Protein AF-A0A7Y4XA81-F1 (afdb_monomer_lite)

Secondary structure (DSSP, 8-state):
-HHHHHHHHHHHHHT---------HHHHHHHHHHHHHHHHHHHTSTTTSPPHHHHHH-SEEEEEEEEEEEESSSEEEEEEEEEEE-----

pLDDT: mean 78.22, std 15.51, range [45.22, 94.06]

Sequence (90 aa):
MKVRSLLLSAAFIFGLAPLALAQDKKDEIEQSQKAATVFTEIMNTPDKSVPKNLLDRAECVAVFPNVIKAGFIVGGRGGRGVASCRVGNS

Foldseek 3Di:
DVVVVVVVVVVVVVPPDPPPPDDDVVVVVVQQVLQVVVLVVQCVDPVRHDPPVCVVPDQKDKGFNDWDWDDDPDIDIDGDTDMDGDPPPD

Radius of gyration: 22.87 Å; chains: 1; bounding box: 47×46×66 Å

Structure (mmCIF, N/CA/C/O backbone):
data_AF-A0A7Y4XA81-F1
#
_entry.id   AF-A0A7Y4XA81-F1
#
loop_
_atom_site.group_PDB
_atom_site.id
_atom_site.type_symbol
_atom_site.label_atom_id
_atom_site.label_alt_id
_atom_site.label_comp_id
_atom_site.label_asym_id
_atom_site.label_entity_id
_atom_site.label_seq_id
_atom_site.pdbx_PDB_ins_code
_atom_site.Cartn_x
_atom_site.Cartn_y
_atom_site.Cartn_z
_atom_site.occupancy
_atom_site.B_iso_or_equiv
_atom_site.auth_seq_id
_atom_site.auth_comp_id
_atom_site.auth_asym_id
_atom_site.auth_atom_id
_atom_site.pdbx_PDB_model_num
ATOM 1 N N . MET A 1 1 ? 28.124 3.910 -54.216 1.00 47.44 1 MET A N 1
ATOM 2 C CA . MET A 1 1 ? 27.923 4.724 -52.988 1.00 47.44 1 MET A CA 1
ATOM 3 C C . MET A 1 1 ? 26.574 4.513 -52.283 1.00 47.44 1 MET A C 1
ATOM 5 O O . MET A 1 1 ? 26.560 4.570 -51.065 1.00 47.44 1 MET A O 1
ATOM 9 N N . LYS A 1 2 ? 25.469 4.197 -52.980 1.00 45.22 2 LYS A N 1
ATOM 10 C CA . LYS A 1 2 ? 24.125 4.012 -52.376 1.00 45.22 2 LYS A CA 1
ATOM 11 C C . LYS A 1 2 ? 23.987 2.801 -51.427 1.00 45.22 2 LYS A C 1
ATOM 13 O O . LYS A 1 2 ? 23.309 2.896 -50.415 1.00 45.22 2 LYS A O 1
ATOM 18 N N . VAL A 1 3 ? 24.700 1.701 -51.692 1.00 53.53 3 VAL A N 1
ATOM 19 C CA . VAL A 1 3 ? 24.623 0.455 -50.894 1.00 53.53 3 VAL A CA 1
ATOM 20 C C . VAL A 1 3 ? 25.298 0.583 -49.520 1.00 53.53 3 VAL A C 1
ATOM 22 O O . VAL A 1 3 ? 24.801 0.052 -48.536 1.00 53.53 3 VAL A O 1
ATOM 25 N N . ARG A 1 4 ? 26.387 1.360 -49.414 1.00 48.97 4 ARG A N 1
ATOM 26 C CA . ARG A 1 4 ? 27.052 1.642 -48.126 1.00 48.97 4 ARG A CA 1
ATOM 27 C C . ARG A 1 4 ? 26.180 2.504 -47.208 1.00 48.97 4 ARG A C 1
ATOM 29 O O . ARG A 1 4 ? 26.155 2.271 -46.008 1.00 48.97 4 ARG A O 1
ATOM 36 N N . SER A 1 5 ? 25.429 3.446 -47.785 1.00 50.12 5 SER A N 1
ATOM 37 C CA . SER A 1 5 ? 24.484 4.292 -47.044 1.00 50.12 5 SER A CA 1
ATOM 38 C C . SER A 1 5 ? 23.252 3.517 -46.555 1.00 50.12 5 SER A C 1
ATOM 40 O O . SER A 1 5 ? 22.745 3.816 -45.481 1.00 50.12 5 SER A O 1
ATOM 42 N N . LEU A 1 6 ? 22.803 2.502 -47.304 1.00 53.97 6 LEU A N 1
ATOM 43 C CA . LEU A 1 6 ? 21.724 1.593 -46.890 1.00 53.97 6 LEU A CA 1
ATOM 44 C C . LEU A 1 6 ? 22.150 0.681 -45.727 1.00 53.97 6 LEU A C 1
ATOM 46 O O . LEU A 1 6 ? 21.394 0.514 -44.771 1.00 53.97 6 LEU A O 1
ATOM 50 N N . LEU A 1 7 ? 23.384 0.166 -45.750 1.00 55.22 7 LEU A N 1
ATOM 51 C CA . LEU A 1 7 ? 23.921 -0.674 -44.670 1.00 55.22 7 LEU A CA 1
ATOM 52 C C . LEU A 1 7 ? 24.112 0.096 -43.350 1.00 55.22 7 LEU A C 1
ATOM 54 O O . LEU A 1 7 ? 23.877 -0.458 -42.280 1.00 55.22 7 LEU A O 1
ATOM 58 N N . LEU A 1 8 ? 24.464 1.385 -43.417 1.00 54.56 8 LEU A N 1
ATOM 59 C CA . LEU A 1 8 ? 24.582 2.256 -42.238 1.00 54.56 8 LEU A CA 1
ATOM 60 C C . LEU A 1 8 ? 23.221 2.568 -41.589 1.00 54.56 8 LEU A C 1
ATOM 62 O O . LEU A 1 8 ? 23.138 2.660 -40.368 1.00 54.56 8 LEU A O 1
ATOM 66 N N . SER A 1 9 ? 22.146 2.675 -42.379 1.00 55.50 9 SER A N 1
ATOM 67 C CA . SER A 1 9 ? 20.793 2.924 -41.855 1.00 55.50 9 SER A CA 1
ATOM 68 C C . SER A 1 9 ? 20.161 1.704 -41.170 1.00 55.50 9 SER A C 1
ATOM 70 O O . SER A 1 9 ? 19.438 1.856 -40.188 1.00 55.50 9 SER A O 1
ATOM 72 N N . ALA A 1 10 ? 20.484 0.488 -41.625 1.00 54.22 10 ALA A N 1
ATOM 73 C CA . ALA A 1 10 ? 19.973 -0.749 -41.031 1.00 54.22 10 ALA A CA 1
ATOM 74 C C . ALA A 1 10 ? 20.593 -1.048 -39.651 1.00 54.22 10 ALA A C 1
ATOM 76 O O . ALA A 1 10 ? 19.925 -1.602 -38.780 1.00 54.22 10 ALA A O 1
ATOM 77 N N . ALA A 1 11 ? 21.841 -0.625 -39.416 1.00 55.91 11 ALA A N 1
ATOM 78 C CA . ALA A 1 11 ? 22.520 -0.802 -38.131 1.00 55.91 11 ALA A CA 1
ATOM 79 C C . ALA A 1 11 ? 21.935 0.079 -37.008 1.00 55.91 11 ALA A C 1
ATOM 81 O O . ALA A 1 11 ? 21.990 -0.297 -35.840 1.00 55.91 11 ALA A O 1
ATOM 82 N N . PHE A 1 12 ? 21.331 1.224 -37.346 1.00 54.84 12 PHE A N 1
ATOM 83 C CA . PHE A 1 12 ? 20.779 2.154 -36.354 1.00 54.84 12 PHE A CA 1
ATOM 84 C C . PHE A 1 12 ? 19.429 1.690 -35.781 1.00 54.84 12 PHE A C 1
ATOM 86 O O . PHE A 1 12 ? 19.095 2.007 -34.644 1.00 54.84 12 PHE A O 1
ATOM 93 N N . ILE A 1 13 ? 18.672 0.887 -36.536 1.00 56.53 13 ILE A N 1
ATOM 94 C CA . ILE A 1 13 ? 17.362 0.364 -36.113 1.00 56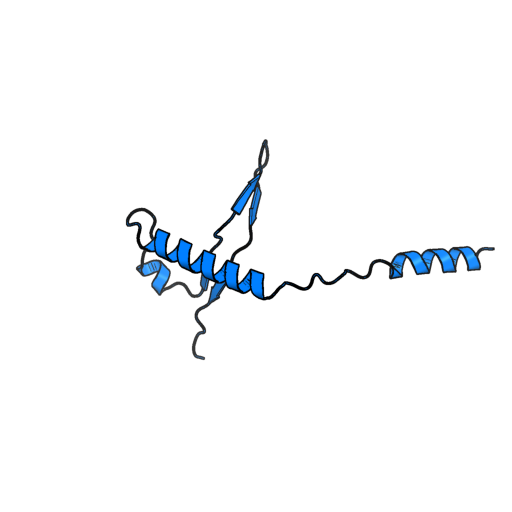.53 13 ILE A CA 1
ATOM 95 C C . ILE A 1 13 ? 17.521 -0.875 -35.209 1.00 56.53 13 ILE A C 1
ATOM 97 O O . ILE A 1 13 ? 16.678 -1.126 -34.355 1.00 56.53 13 ILE A O 1
ATOM 101 N N . PHE A 1 14 ? 18.629 -1.616 -35.330 1.00 52.78 14 PHE A N 1
ATOM 102 C CA . PHE A 1 14 ? 18.894 -2.820 -34.526 1.00 52.78 14 PHE A CA 1
ATOM 103 C C . PHE A 1 14 ? 19.578 -2.534 -33.172 1.00 52.78 14 PHE A C 1
ATOM 105 O O . PHE A 1 14 ? 19.659 -3.416 -32.323 1.00 52.78 14 PHE A O 1
ATOM 112 N N . GLY A 1 15 ? 20.070 -1.307 -32.955 1.00 53.66 15 GLY A N 1
ATOM 113 C CA . GLY A 1 15 ? 20.772 -0.901 -31.728 1.00 53.66 15 GLY A CA 1
ATOM 114 C C . GLY A 1 15 ? 19.863 -0.524 -30.553 1.00 53.66 15 GLY A C 1
ATOM 115 O O . GLY A 1 15 ? 20.348 -0.374 -29.435 1.00 53.66 15 GLY A O 1
ATOM 116 N N . LEU A 1 16 ? 18.552 -0.397 -30.778 1.00 57.03 16 LEU A N 1
ATOM 117 C CA . LEU A 1 16 ? 17.564 -0.121 -29.733 1.00 57.03 16 LEU A CA 1
ATOM 118 C C . LEU A 1 16 ? 16.944 -1.429 -29.214 1.00 57.03 16 LEU A C 1
ATOM 120 O O . LEU A 1 16 ? 15.729 -1.609 -29.208 1.00 57.03 16 LEU A O 1
ATOM 124 N N . ALA A 1 17 ? 17.779 -2.376 -28.782 1.00 61.81 17 ALA A N 1
ATOM 125 C CA . ALA A 1 17 ? 17.285 -3.441 -27.918 1.00 61.81 17 ALA A CA 1
ATOM 126 C C . ALA A 1 17 ? 16.849 -2.784 -26.595 1.00 61.81 17 ALA A C 1
ATOM 128 O O . ALA A 1 17 ? 17.680 -2.133 -25.952 1.00 61.81 17 ALA A O 1
ATOM 129 N N . PRO A 1 18 ? 15.582 -2.906 -26.160 1.00 57.81 18 PRO A N 1
ATOM 130 C CA . PRO A 1 18 ? 15.225 -2.483 -24.822 1.00 57.81 18 PRO A CA 1
ATOM 131 C C . PRO A 1 18 ? 16.007 -3.381 -23.866 1.00 57.81 18 PRO A C 1
ATOM 133 O O . PRO A 1 18 ? 15.815 -4.597 -23.851 1.00 57.81 18 PRO A O 1
ATOM 136 N N . LEU A 1 19 ? 16.906 -2.786 -23.083 1.00 57.16 19 LEU A N 1
ATOM 137 C CA . LEU A 1 19 ? 17.409 -3.405 -21.866 1.00 57.16 19 LEU A CA 1
ATOM 138 C C . LEU A 1 19 ? 16.180 -3.708 -21.011 1.00 57.16 19 LEU A C 1
ATOM 140 O O . LEU A 1 19 ? 15.584 -2.806 -20.423 1.00 57.16 19 LEU A O 1
ATOM 144 N N . ALA A 1 20 ? 15.753 -4.969 -21.014 1.00 57.25 20 ALA A N 1
ATOM 145 C CA . ALA A 1 20 ? 14.744 -5.458 -20.098 1.00 57.25 20 ALA A CA 1
ATOM 146 C C . ALA A 1 20 ? 15.287 -5.210 -18.688 1.00 57.25 20 ALA A C 1
ATOM 148 O O . ALA A 1 20 ? 16.227 -5.877 -18.254 1.00 57.25 20 ALA A O 1
ATOM 149 N N . LEU A 1 21 ? 14.762 -4.185 -18.013 1.00 58.09 21 LEU A N 1
ATOM 150 C CA . LEU A 1 21 ? 15.114 -3.889 -16.634 1.00 58.09 21 LEU A CA 1
ATOM 151 C C . LEU A 1 21 ? 14.733 -5.114 -15.807 1.00 58.09 21 LEU A C 1
ATOM 153 O O . LEU A 1 21 ? 13.552 -5.419 -15.643 1.00 58.09 21 LEU A O 1
ATOM 157 N N . ALA A 1 22 ? 15.742 -5.839 -15.329 1.00 57.94 22 ALA A N 1
ATOM 158 C CA . ALA A 1 22 ? 15.552 -6.888 -14.349 1.00 57.94 22 ALA A CA 1
ATOM 159 C C . ALA A 1 22 ? 14.938 -6.238 -13.102 1.00 57.94 22 ALA A C 1
ATOM 161 O O . ALA A 1 22 ? 15.555 -5.383 -12.472 1.00 57.94 22 ALA A O 1
ATOM 162 N N . GLN A 1 23 ? 13.687 -6.579 -12.796 1.00 62.12 23 GLN A N 1
ATOM 163 C CA . GLN A 1 23 ? 13.035 -6.163 -11.559 1.00 62.12 23 GLN A CA 1
ATOM 164 C C . GLN A 1 23 ? 13.685 -6.977 -10.430 1.00 62.12 23 GLN A C 1
ATOM 166 O O . GLN A 1 23 ? 13.571 -8.205 -10.400 1.00 62.12 23 GLN A O 1
ATOM 171 N N . ASP A 1 24 ? 14.436 -6.315 -9.549 1.00 68.12 24 ASP A N 1
ATOM 172 C CA . ASP A 1 24 ? 15.073 -6.957 -8.401 1.00 68.12 24 ASP A CA 1
ATOM 173 C C . ASP A 1 24 ? 13.995 -7.515 -7.464 1.00 68.12 24 ASP A C 1
ATOM 175 O O . ASP A 1 24 ? 13.240 -6.773 -6.839 1.00 68.12 24 ASP A O 1
ATOM 179 N N . LYS A 1 25 ? 13.921 -8.847 -7.336 1.00 71.06 25 LYS A N 1
ATOM 180 C CA . LYS A 1 25 ? 12.900 -9.519 -6.507 1.00 71.06 25 LYS A CA 1
ATOM 181 C C . LYS A 1 25 ? 12.893 -9.036 -5.054 1.00 71.06 25 LYS A C 1
ATOM 183 O O . LYS A 1 25 ? 11.866 -9.108 -4.390 1.00 71.06 25 LYS A O 1
ATOM 188 N N . LYS A 1 26 ? 14.035 -8.571 -4.538 1.00 76.12 26 LYS A N 1
ATOM 189 C CA . LYS A 1 26 ? 14.150 -8.045 -3.170 1.00 76.12 26 LYS A CA 1
ATOM 190 C C . LYS A 1 26 ? 13.296 -6.790 -2.974 1.00 76.12 26 LYS A C 1
ATOM 192 O O . LYS A 1 26 ? 12.589 -6.706 -1.972 1.00 76.12 26 LYS A O 1
ATOM 197 N N . ASP A 1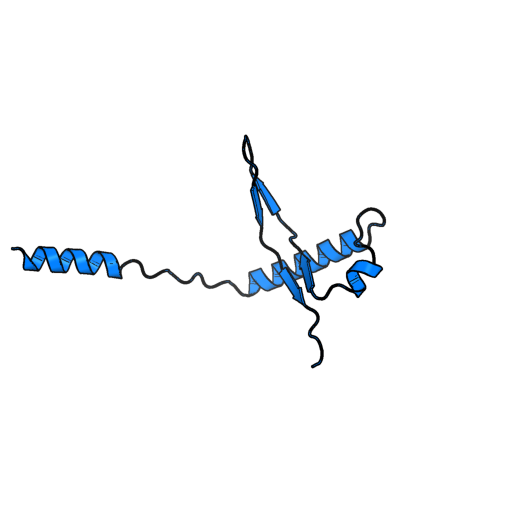 27 ? 13.300 -5.891 -3.955 1.00 80.38 27 ASP A N 1
ATOM 198 C CA . ASP A 1 27 ? 12.536 -4.644 -3.914 1.00 80.38 27 ASP A CA 1
ATOM 199 C C . ASP A 1 27 ? 11.026 -4.916 -3.925 1.00 80.38 27 ASP A C 1
ATOM 201 O O . ASP A 1 27 ? 10.264 -4.245 -3.229 1.00 80.38 27 ASP A O 1
ATOM 205 N N . GLU A 1 28 ? 10.579 -5.934 -4.670 1.00 80.38 28 GLU A N 1
ATOM 206 C CA . GLU A 1 28 ? 9.166 -6.334 -4.703 1.00 80.38 28 GLU A CA 1
ATOM 207 C C . GLU A 1 28 ? 8.685 -6.868 -3.349 1.00 80.38 28 GLU A C 1
ATOM 209 O O . GLU A 1 28 ? 7.596 -6.513 -2.884 1.00 80.38 28 GLU A O 1
ATOM 214 N N . ILE A 1 29 ? 9.501 -7.695 -2.686 1.00 85.81 29 ILE A N 1
ATOM 215 C CA . ILE A 1 29 ? 9.173 -8.239 -1.363 1.00 85.81 29 ILE A CA 1
ATOM 216 C C . ILE A 1 29 ? 9.100 -7.119 -0.324 1.00 85.81 29 ILE A C 1
ATOM 218 O O . ILE A 1 29 ? 8.129 -7.054 0.435 1.00 85.81 29 ILE A O 1
ATOM 222 N N . GLU A 1 30 ? 10.079 -6.212 -0.308 1.00 87.31 30 GLU A N 1
ATOM 223 C CA . GLU A 1 30 ? 10.077 -5.061 0.601 1.00 87.31 30 GLU A CA 1
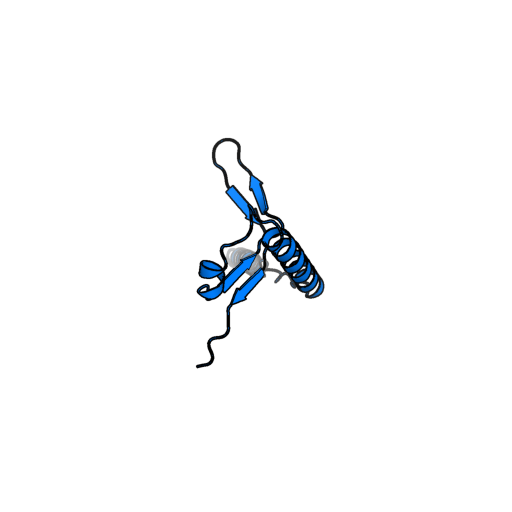ATOM 224 C C . GLU A 1 30 ? 8.854 -4.165 0.359 1.00 87.31 30 GLU A C 1
ATOM 226 O O . GLU A 1 30 ? 8.162 -3.755 1.297 1.00 87.31 30 GLU A O 1
ATOM 231 N N . GLN A 1 31 ? 8.518 -3.914 -0.906 1.00 87.25 31 GLN A N 1
ATOM 232 C CA . GLN A 1 31 ? 7.346 -3.131 -1.265 1.00 87.25 31 GLN A CA 1
ATOM 233 C C . GLN A 1 31 ? 6.038 -3.797 -0.815 1.00 87.25 31 GLN A C 1
ATOM 235 O O . GLN A 1 31 ? 5.144 -3.105 -0.316 1.00 87.25 31 GLN A O 1
ATOM 240 N N . SER A 1 32 ? 5.925 -5.120 -0.956 1.00 88.19 32 SER A N 1
ATOM 241 C CA . SER A 1 32 ? 4.766 -5.880 -0.481 1.00 88.19 32 SER A CA 1
ATOM 242 C C . SER A 1 32 ? 4.633 -5.818 1.040 1.00 88.19 32 SER A C 1
ATOM 244 O O . SER A 1 32 ? 3.528 -5.616 1.547 1.00 88.19 32 SER A O 1
ATOM 246 N N . GLN A 1 33 ? 5.741 -5.938 1.777 1.00 91.62 33 GLN A N 1
ATOM 247 C CA . GLN A 1 33 ? 5.742 -5.789 3.235 1.00 91.62 33 GLN A CA 1
ATOM 248 C C . GLN A 1 33 ? 5.298 -4.383 3.643 1.00 91.62 33 GLN A C 1
ATOM 250 O O . GLN A 1 33 ? 4.390 -4.236 4.460 1.00 91.62 33 GLN A O 1
ATOM 255 N N . LYS A 1 34 ? 5.858 -3.343 3.013 1.00 90.88 34 LYS A N 1
ATOM 256 C CA . LYS A 1 34 ? 5.479 -1.949 3.279 1.00 90.88 34 LYS A CA 1
ATOM 257 C C . LYS A 1 34 ? 3.994 -1.701 3.010 1.00 90.88 34 LYS A C 1
ATOM 259 O O . LYS A 1 34 ? 3.331 -1.023 3.792 1.00 90.88 34 LYS A O 1
ATOM 264 N N . ALA A 1 35 ? 3.462 -2.257 1.924 1.00 91.06 35 ALA A N 1
ATOM 265 C CA . ALA A 1 35 ? 2.044 -2.162 1.608 1.00 91.06 35 ALA A CA 1
ATOM 266 C C . ALA A 1 35 ? 1.164 -2.859 2.662 1.00 91.06 35 ALA A C 1
ATOM 268 O O . ALA A 1 35 ? 0.161 -2.282 3.079 1.00 91.06 35 ALA A O 1
ATOM 269 N N . ALA A 1 36 ? 1.550 -4.046 3.139 1.00 92.12 36 ALA A N 1
ATOM 270 C CA . ALA A 1 36 ? 0.823 -4.764 4.187 1.00 92.12 36 ALA A CA 1
ATOM 271 C C . ALA A 1 36 ? 0.822 -4.008 5.529 1.00 92.12 36 ALA A C 1
ATOM 273 O O . ALA A 1 36 ? -0.223 -3.916 6.182 1.00 92.12 36 ALA A O 1
ATOM 274 N N . THR A 1 37 ? 1.958 -3.418 5.914 1.00 94.06 37 THR A N 1
ATOM 275 C CA . THR A 1 37 ? 2.077 -2.593 7.126 1.00 94.06 37 THR A CA 1
ATOM 276 C C . THR A 1 37 ? 1.153 -1.380 7.058 1.00 94.06 37 THR A C 1
ATOM 278 O O . THR A 1 37 ? 0.286 -1.226 7.916 1.00 94.06 37 THR A O 1
ATOM 281 N N . VAL A 1 38 ? 1.253 -0.576 5.993 1.00 92.75 38 VAL A N 1
ATOM 282 C CA . VAL A 1 38 ? 0.415 0.625 5.817 1.00 92.75 38 VAL A CA 1
ATOM 283 C C . VAL A 1 38 ? -1.069 0.263 5.738 1.00 92.75 38 VAL A C 1
ATOM 285 O O . VAL A 1 38 ? -1.910 0.951 6.313 1.00 92.75 38 VAL A O 1
ATOM 288 N N . PHE A 1 39 ? -1.417 -0.832 5.056 1.00 91.88 39 PHE A N 1
ATOM 289 C CA . PHE A 1 39 ? -2.798 -1.307 5.016 1.00 91.88 39 PHE A CA 1
ATOM 290 C C . PHE A 1 39 ? -3.319 -1.640 6.419 1.00 91.88 39 PHE A C 1
ATOM 292 O O . PHE A 1 39 ? -4.413 -1.216 6.783 1.00 91.88 39 PHE A O 1
ATOM 299 N N . THR A 1 40 ? -2.524 -2.342 7.227 1.00 92.12 40 THR A N 1
ATOM 300 C CA . THR A 1 40 ? -2.887 -2.704 8.605 1.00 92.12 40 THR A CA 1
ATOM 301 C C . THR A 1 40 ? -3.060 -1.466 9.485 1.00 92.12 40 THR A C 1
ATOM 303 O O . THR A 1 40 ? -4.047 -1.365 10.211 1.00 92.12 40 THR A O 1
ATOM 306 N N . GLU A 1 41 ? -2.163 -0.486 9.380 1.00 91.31 41 GLU A N 1
ATOM 307 C CA . GLU A 1 41 ? -2.261 0.792 10.101 1.00 91.31 41 GLU A CA 1
ATOM 308 C C . GLU A 1 41 ? -3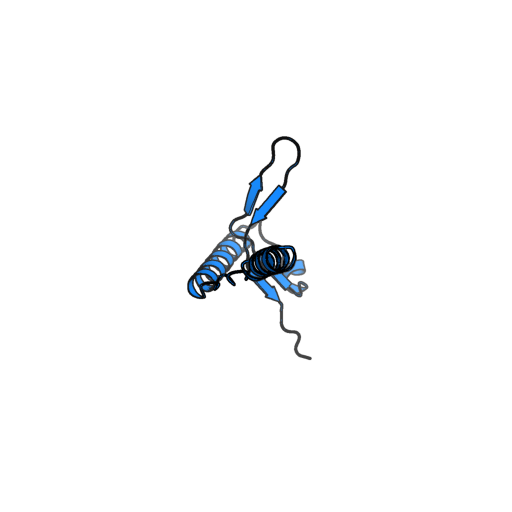.550 1.557 9.758 1.00 91.31 41 GLU A C 1
ATOM 310 O O . GLU A 1 41 ? -4.267 2.016 10.654 1.00 91.31 41 GLU A O 1
ATOM 315 N N . ILE A 1 42 ? -3.896 1.641 8.468 1.00 90.38 42 ILE A N 1
ATOM 316 C CA . ILE A 1 42 ? -5.133 2.292 8.007 1.00 90.38 42 ILE A CA 1
ATOM 317 C C . ILE A 1 42 ? -6.363 1.537 8.517 1.00 90.38 42 ILE A C 1
ATOM 319 O O . ILE A 1 42 ? -7.312 2.156 8.996 1.00 90.38 42 ILE A O 1
ATOM 323 N N . MET A 1 43 ? -6.352 0.205 8.446 1.00 90.88 43 MET A N 1
ATOM 324 C CA . MET A 1 43 ? -7.466 -0.629 8.906 1.00 90.88 43 MET A CA 1
ATOM 325 C C . MET A 1 43 ? -7.674 -0.577 10.423 1.00 90.88 43 MET A C 1
ATOM 327 O O . MET A 1 43 ? -8.802 -0.765 10.877 1.00 90.88 43 MET A O 1
ATOM 331 N N . ASN A 1 44 ? -6.620 -0.295 11.192 1.00 91.25 44 ASN A N 1
ATOM 332 C CA . ASN A 1 44 ? -6.687 -0.092 12.640 1.00 91.25 44 ASN A CA 1
ATOM 333 C C . ASN A 1 44 ? -7.130 1.329 13.028 1.00 91.25 44 ASN A C 1
ATOM 335 O O . ASN A 1 44 ? -7.412 1.580 14.198 1.00 91.25 44 ASN A O 1
ATOM 339 N N . THR A 1 45 ? -7.212 2.254 12.068 1.00 89.88 45 THR A N 1
ATOM 340 C CA . THR A 1 45 ? -7.694 3.620 12.288 1.00 89.88 45 THR A CA 1
ATOM 341 C C . THR A 1 45 ? -9.207 3.676 12.035 1.00 89.88 45 THR A C 1
ATOM 343 O O . THR A 1 45 ? -9.621 3.546 10.879 1.00 89.88 45 THR A O 1
ATOM 346 N N . P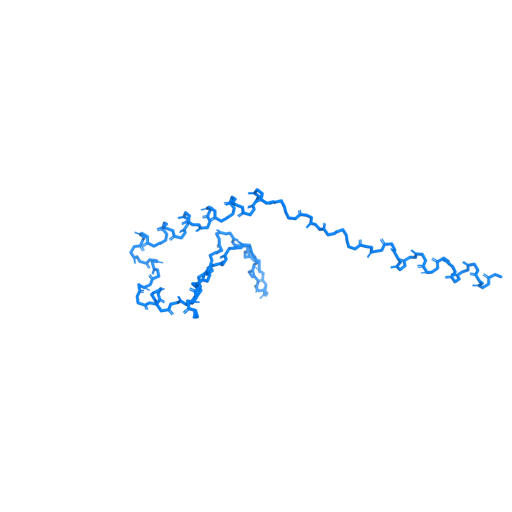RO A 1 46 ? -10.057 3.912 13.055 1.00 76.31 46 PRO A N 1
ATOM 347 C CA . PRO A 1 46 ? -11.514 3.819 12.914 1.00 76.31 46 PRO A CA 1
ATOM 348 C C . PRO A 1 46 ? -12.081 4.688 11.780 1.00 76.31 46 PRO A C 1
ATOM 350 O O . PRO A 1 46 ? -12.871 4.207 10.971 1.00 76.31 46 PRO A O 1
ATOM 353 N N . ASP A 1 47 ? -11.594 5.926 11.650 1.00 83.50 47 ASP A N 1
ATOM 354 C CA . ASP A 1 47 ? -12.133 6.929 10.716 1.00 83.50 47 ASP A CA 1
ATOM 355 C C . ASP A 1 47 ? -11.648 6.776 9.266 1.00 83.50 47 ASP A C 1
ATOM 357 O O . ASP A 1 47 ? -12.162 7.433 8.355 1.00 83.50 47 ASP A O 1
ATOM 361 N N . LYS A 1 48 ? -10.600 5.974 9.043 1.00 83.88 48 LYS A N 1
ATOM 362 C CA . LYS A 1 48 ? -9.936 5.809 7.736 1.00 83.88 48 LYS A CA 1
ATOM 363 C C . LYS A 1 48 ? -9.947 4.367 7.237 1.00 83.88 48 LYS A C 1
ATOM 365 O O . LYS A 1 48 ? -9.481 4.117 6.126 1.00 83.88 48 LYS A O 1
ATOM 370 N N . SER A 1 49 ? -10.472 3.441 8.034 1.00 88.69 49 SER A N 1
ATOM 371 C CA . SER A 1 49 ? -10.565 2.033 7.672 1.00 88.69 49 SER A CA 1
ATOM 372 C C . SER A 1 49 ? -11.507 1.814 6.486 1.00 88.69 49 SER A C 1
ATOM 374 O O . SER A 1 49 ? -12.504 2.516 6.300 1.00 88.69 49 SER A O 1
ATOM 376 N N . VAL A 1 50 ? -11.190 0.812 5.665 1.00 89.50 50 VAL A N 1
ATOM 377 C CA . VAL A 1 50 ? -12.105 0.350 4.620 1.00 89.50 50 VAL A CA 1
ATOM 378 C C . VAL A 1 50 ? -13.258 -0.396 5.301 1.00 89.50 50 VAL A C 1
ATOM 380 O O . VAL A 1 50 ? -12.996 -1.336 6.060 1.00 89.50 50 VAL A O 1
ATOM 383 N N . PRO A 1 51 ? -14.528 -0.034 5.040 1.00 90.62 51 PRO A N 1
ATOM 384 C CA . PRO A 1 51 ? -15.674 -0.721 5.624 1.00 90.62 51 PRO A CA 1
ATOM 385 C C . PRO A 1 51 ? -15.624 -2.234 5.376 1.00 90.62 51 PRO A C 1
ATOM 387 O O . PRO A 1 51 ? -15.452 -2.683 4.239 1.00 90.62 51 PRO A O 1
ATOM 390 N N . LYS A 1 52 ? -15.785 -3.032 6.440 1.00 89.56 52 LYS A N 1
ATOM 391 C CA . LYS A 1 52 ? -15.632 -4.500 6.392 1.00 89.56 52 LYS A CA 1
ATOM 392 C C . LYS A 1 52 ? -16.562 -5.157 5.372 1.00 89.56 52 LYS A C 1
ATOM 394 O O . LYS A 1 52 ? -16.127 -6.000 4.605 1.00 89.56 52 LYS A O 1
ATOM 399 N N . ASN A 1 53 ? -17.796 -4.674 5.263 1.00 92.00 53 ASN A N 1
ATOM 400 C CA . ASN A 1 53 ? -18.772 -5.144 4.279 1.00 92.00 53 ASN A CA 1
ATOM 401 C C . ASN A 1 53 ? -18.337 -4.946 2.811 1.00 92.00 53 ASN A C 1
ATOM 403 O O . ASN A 1 53 ? -18.791 -5.686 1.940 1.00 92.00 53 ASN A O 1
ATOM 407 N N . LEU A 1 54 ? -17.508 -3.939 2.514 1.00 91.94 54 LEU A N 1
ATOM 408 C CA . LEU A 1 54 ? -16.926 -3.750 1.182 1.00 91.94 54 LEU A CA 1
ATOM 409 C C . LEU A 1 54 ? -15.699 -4.638 0.995 1.00 91.94 54 LEU A C 1
ATOM 411 O O . LEU A 1 54 ? -15.552 -5.242 -0.062 1.00 91.94 54 LEU A O 1
ATOM 415 N N . LEU A 1 55 ? -14.859 -4.751 2.025 1.00 90.69 55 LEU A N 1
ATOM 416 C CA . LEU A 1 55 ? -13.658 -5.583 1.992 1.00 90.69 55 LEU A CA 1
ATOM 417 C C . LEU A 1 55 ? -13.985 -7.082 1.864 1.00 90.69 55 LEU A C 1
ATOM 419 O O . LEU A 1 55 ? -13.285 -7.805 1.160 1.00 90.69 55 LEU A O 1
ATOM 423 N N . ASP A 1 56 ? -15.074 -7.535 2.487 1.00 90.88 56 ASP A N 1
ATOM 424 C CA . ASP A 1 56 ? -15.532 -8.929 2.438 1.00 90.88 56 ASP A CA 1
ATOM 425 C C . ASP A 1 56 ? -16.062 -9.319 1.055 1.00 90.88 56 ASP A C 1
ATOM 427 O O . ASP A 1 56 ? -15.908 -10.462 0.630 1.00 90.88 56 ASP A O 1
ATOM 431 N N . ARG A 1 57 ? -16.661 -8.364 0.333 1.00 91.00 57 ARG A N 1
ATOM 432 C CA . ARG A 1 57 ? -17.166 -8.566 -1.034 1.00 91.00 57 ARG A CA 1
ATOM 433 C C . ARG A 1 57 ? -16.137 -8.244 -2.116 1.00 91.00 57 ARG A C 1
ATOM 435 O O . ARG A 1 57 ? -16.406 -8.486 -3.288 1.00 91.00 57 ARG A O 1
ATOM 442 N N . ALA A 1 58 ? -14.993 -7.669 -1.751 1.00 91.06 58 ALA A N 1
ATOM 443 C CA . ALA A 1 58 ? -13.949 -7.329 -2.701 1.00 91.06 58 ALA A CA 1
ATOM 444 C C . ALA A 1 58 ? -13.257 -8.600 -3.213 1.00 91.06 58 ALA A C 1
ATOM 446 O O . ALA A 1 58 ? -12.751 -9.414 -2.435 1.00 91.06 58 ALA A O 1
ATOM 447 N N . GLU A 1 59 ? -13.203 -8.740 -4.535 1.00 91.56 59 GLU A N 1
ATOM 448 C CA . GLU A 1 59 ? -12.457 -9.810 -5.200 1.00 91.56 59 GLU A CA 1
ATOM 449 C C . GLU A 1 59 ? -10.952 -9.522 -5.198 1.00 91.56 59 GLU A C 1
ATOM 451 O O . GLU A 1 59 ? -10.145 -10.424 -4.997 1.00 91.56 59 GLU A O 1
ATOM 456 N N . CYS A 1 60 ? -10.567 -8.251 -5.325 1.00 92.94 60 CYS A N 1
ATOM 457 C CA . CYS A 1 60 ? -9.176 -7.818 -5.286 1.00 92.94 60 CYS A CA 1
ATOM 458 C C . CYS A 1 60 ? -8.998 -6.555 -4.442 1.00 92.94 60 CYS A C 1
ATOM 460 O O . CYS A 1 60 ? -9.875 -5.690 -4.387 1.00 92.94 60 CYS A O 1
ATOM 462 N N . VAL A 1 61 ? -7.821 -6.423 -3.832 1.00 93.00 61 VAL A N 1
ATOM 463 C CA . VAL A 1 61 ? -7.387 -5.247 -3.072 1.00 93.00 61 VAL A CA 1
ATOM 464 C C . VAL A 1 61 ? -6.037 -4.788 -3.606 1.00 93.00 61 VAL A C 1
ATOM 466 O O . VAL A 1 61 ? -5.095 -5.574 -3.680 1.00 93.00 61 VAL A O 1
ATOM 469 N N . ALA A 1 62 ? -5.933 -3.506 -3.956 1.00 93.06 62 ALA A N 1
ATOM 470 C CA . ALA A 1 62 ? -4.687 -2.876 -4.381 1.00 93.06 62 ALA A CA 1
ATOM 471 C C . ALA A 1 62 ? -4.255 -1.808 -3.373 1.00 93.06 62 ALA A C 1
ATOM 473 O O . ALA A 1 62 ? -5.051 -0.955 -2.977 1.00 93.06 62 ALA A O 1
ATOM 474 N N . VAL A 1 63 ? -2.988 -1.849 -2.967 1.00 92.75 63 VAL A N 1
ATOM 475 C CA . VAL A 1 63 ? -2.410 -0.952 -1.964 1.00 92.75 63 VAL A CA 1
ATOM 476 C C . VAL A 1 63 ? -1.202 -0.235 -2.557 1.00 92.75 63 VAL A C 1
ATOM 478 O O . VAL A 1 63 ? -0.234 -0.861 -2.990 1.00 92.75 63 VAL A O 1
ATOM 481 N N . PHE A 1 64 ? -1.246 1.098 -2.540 1.00 91.56 64 PHE A N 1
ATOM 482 C CA . PHE A 1 64 ? -0.198 1.975 -3.063 1.00 91.56 64 PHE A CA 1
ATOM 483 C C . PHE A 1 64 ? 0.424 2.779 -1.911 1.00 91.56 64 PHE A C 1
ATOM 485 O O . PHE A 1 64 ? -0.053 3.875 -1.612 1.00 91.56 64 PHE A O 1
ATOM 492 N N . PRO A 1 65 ? 1.472 2.263 -1.239 1.00 86.88 65 PRO A N 1
ATOM 493 C CA . PRO A 1 65 ? 2.033 2.907 -0.051 1.00 86.88 65 PRO A CA 1
ATOM 494 C C . PRO A 1 65 ? 2.717 4.246 -0.355 1.00 86.88 65 PRO A C 1
ATOM 496 O O . PRO A 1 65 ? 2.820 5.090 0.528 1.00 86.88 65 PRO A O 1
ATOM 499 N N . ASN A 1 66 ? 3.190 4.464 -1.589 1.00 85.38 66 ASN A N 1
ATOM 500 C CA . ASN A 1 66 ? 3.809 5.725 -1.994 1.00 85.38 66 ASN A CA 1
ATOM 501 C C . ASN A 1 66 ? 3.235 6.158 -3.347 1.00 85.38 66 ASN A C 1
ATOM 503 O O . ASN A 1 66 ? 3.444 5.494 -4.365 1.00 85.38 66 ASN A O 1
ATOM 507 N N . VAL A 1 67 ? 2.529 7.286 -3.351 1.00 88.62 67 VAL A N 1
ATOM 508 C CA . VAL A 1 67 ? 2.023 7.935 -4.564 1.00 88.62 67 VAL A CA 1
ATOM 509 C C . VAL A 1 67 ? 2.589 9.344 -4.648 1.00 88.62 67 VAL A C 1
ATOM 511 O O . VAL A 1 67 ? 2.444 10.150 -3.730 1.00 88.62 67 VAL A O 1
ATOM 514 N N . ILE A 1 68 ? 3.245 9.642 -5.759 1.00 85.38 68 ILE A N 1
ATOM 515 C CA . ILE A 1 68 ? 3.745 10.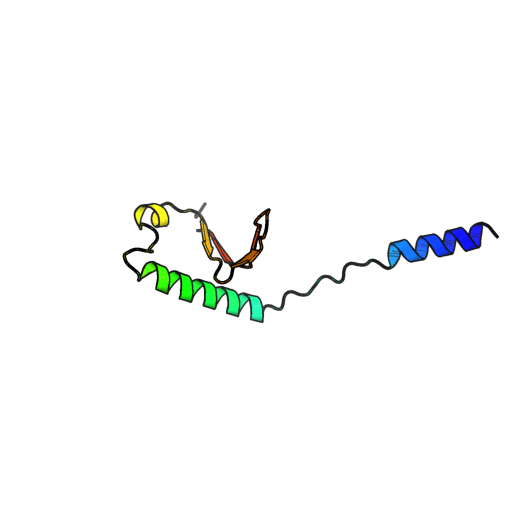968 -6.090 1.00 85.38 68 ILE A CA 1
ATOM 516 C C . ILE A 1 68 ? 2.602 11.722 -6.762 1.00 85.38 68 ILE A C 1
ATOM 518 O O . ILE A 1 68 ? 1.996 11.253 -7.728 1.00 85.38 68 ILE A O 1
ATOM 522 N N . LYS A 1 69 ? 2.287 12.894 -6.221 1.00 85.31 69 LYS A N 1
ATOM 523 C CA . LYS A 1 69 ? 1.313 13.823 -6.791 1.00 85.31 69 LYS A CA 1
ATOM 524 C C . LYS A 1 69 ? 2.102 14.918 -7.501 1.00 85.31 69 LYS A C 1
ATOM 526 O O . LYS A 1 69 ? 2.934 15.557 -6.866 1.00 85.31 69 LYS A O 1
ATOM 531 N N . ALA A 1 70 ? 1.851 15.131 -8.785 1.00 83.81 70 ALA A N 1
ATOM 532 C CA . ALA A 1 70 ? 2.471 16.204 -9.557 1.00 83.81 70 ALA A CA 1
ATOM 533 C C . ALA A 1 70 ? 1.372 17.040 -10.216 1.00 83.81 70 ALA A C 1
ATOM 535 O O . ALA A 1 70 ? 0.466 16.480 -10.826 1.00 83.81 70 ALA A O 1
ATOM 536 N N . GLY A 1 71 ? 1.420 18.365 -10.088 1.00 81.81 71 GLY A N 1
ATOM 537 C CA . GLY A 1 71 ? 0.464 19.239 -10.765 1.00 81.81 71 GLY A CA 1
ATOM 538 C C . GLY A 1 71 ? 0.640 20.714 -10.424 1.00 81.81 71 GLY A C 1
ATOM 539 O O . GLY A 1 71 ? 0.753 21.059 -9.253 1.00 81.81 71 GLY A O 1
ATOM 540 N N . PHE A 1 72 ? 0.635 21.560 -11.459 1.00 77.38 72 PHE A N 1
ATOM 541 C CA . PHE A 1 72 ? 0.565 23.026 -11.337 1.00 77.38 72 PHE A CA 1
ATOM 542 C C . PHE A 1 72 ? -0.721 23.572 -11.987 1.00 77.38 72 PHE A C 1
ATOM 544 O O . PHE A 1 72 ? -1.423 24.362 -11.369 1.00 77.38 72 PHE A O 1
ATOM 551 N N . ILE A 1 73 ? -1.076 23.088 -13.191 1.00 83.31 73 ILE A N 1
ATOM 552 C CA . ILE A 1 73 ? -2.354 23.385 -13.884 1.00 83.31 73 ILE A CA 1
ATOM 553 C C . ILE A 1 73 ? -3.148 22.104 -14.195 1.00 83.31 73 ILE A C 1
ATOM 555 O O . ILE A 1 73 ? -4.354 22.063 -13.980 1.00 83.31 73 ILE A O 1
ATOM 559 N N . VAL A 1 74 ? -2.481 21.030 -14.635 1.00 74.44 74 VAL A N 1
ATOM 560 C CA . VAL A 1 74 ? -3.078 19.690 -14.782 1.00 74.44 74 VAL A CA 1
ATOM 561 C C . VAL A 1 74 ? -2.376 18.744 -13.812 1.00 74.44 74 VAL A C 1
ATOM 563 O O . VAL A 1 74 ? -1.147 18.727 -13.745 1.00 74.44 74 VAL A O 1
ATOM 566 N N . GLY A 1 75 ? -3.154 18.009 -13.014 1.00 83.69 75 GLY A N 1
ATOM 567 C CA . GLY A 1 75 ? -2.645 17.117 -11.974 1.00 83.69 75 GLY A CA 1
ATOM 568 C C . GLY A 1 75 ? -2.601 15.654 -12.409 1.00 83.69 75 GLY A C 1
ATOM 569 O O . GLY A 1 75 ? -3.561 15.144 -12.979 1.00 83.69 75 GLY A O 1
ATOM 570 N N . GLY A 1 76 ? -1.509 14.969 -12.077 1.00 85.75 76 GLY A N 1
ATOM 571 C CA . GLY A 1 76 ? -1.329 13.527 -12.211 1.00 85.75 76 GLY A CA 1
ATOM 572 C C . GLY A 1 76 ? -0.922 12.885 -10.883 1.00 85.75 76 GLY A C 1
ATOM 573 O O . GLY A 1 76 ? -0.328 13.521 -10.005 1.00 85.75 76 GLY A O 1
ATOM 574 N N . ARG A 1 77 ? -1.255 11.603 -10.721 1.00 87.25 77 ARG A N 1
ATOM 575 C CA . ARG A 1 77 ? -0.796 10.773 -9.601 1.00 87.25 77 ARG A CA 1
ATOM 576 C C . ARG A 1 77 ? -0.076 9.562 -10.175 1.00 87.25 77 ARG A C 1
ATOM 578 O O . ARG A 1 77 ? -0.650 8.861 -11.001 1.00 87.25 77 ARG A O 1
ATOM 585 N N . GLY A 1 78 ? 1.158 9.332 -9.743 1.00 85.06 78 GLY A N 1
ATOM 586 C CA . GLY A 1 78 ? 1.975 8.198 -10.171 1.00 85.06 78 GLY A CA 1
ATOM 587 C C . GLY A 1 78 ? 2.617 7.522 -8.969 1.00 85.06 78 GLY A C 1
ATOM 588 O O . GLY A 1 78 ? 3.108 8.191 -8.068 1.00 85.06 78 GLY A O 1
ATOM 589 N N . GLY A 1 79 ? 2.601 6.198 -8.917 1.00 85.38 79 GLY A N 1
ATOM 590 C CA . GLY A 1 79 ? 3.162 5.451 -7.798 1.00 85.38 79 GLY A CA 1
ATOM 591 C C . GLY A 1 79 ? 3.207 3.963 -8.086 1.00 85.38 79 GLY A C 1
ATOM 592 O O . GLY A 1 79 ? 2.599 3.490 -9.045 1.00 85.38 79 GLY A O 1
ATOM 593 N N . ARG A 1 80 ? 3.934 3.233 -7.244 1.00 85.94 80 ARG A N 1
ATOM 594 C CA . ARG A 1 80 ? 4.011 1.772 -7.303 1.00 85.94 80 ARG A CA 1
ATOM 595 C C . ARG A 1 80 ? 3.248 1.187 -6.117 1.00 85.94 80 ARG A C 1
ATOM 597 O O . ARG A 1 80 ? 3.285 1.738 -5.014 1.00 85.94 80 ARG A O 1
ATOM 604 N N . GLY A 1 81 ? 2.590 0.057 -6.332 1.00 88.62 81 GLY A N 1
ATOM 605 C CA . GLY A 1 81 ? 1.832 -0.651 -5.306 1.00 88.62 81 GLY A CA 1
ATOM 606 C C . GLY A 1 81 ? 1.765 -2.143 -5.583 1.00 88.62 81 GLY A C 1
ATOM 607 O O . GLY A 1 81 ? 2.318 -2.612 -6.574 1.00 88.62 81 GLY A O 1
ATOM 608 N N . VAL A 1 82 ? 1.080 -2.860 -4.702 1.00 91.88 82 VAL A N 1
ATOM 609 C CA . VAL A 1 82 ? 0.812 -4.293 -4.847 1.00 91.88 82 VAL A CA 1
ATOM 610 C C . VAL A 1 82 ? -0.688 -4.523 -4.936 1.00 91.88 82 VAL A C 1
ATOM 612 O O . VAL A 1 82 ? -1.466 -3.791 -4.323 1.00 91.88 82 VAL A O 1
ATOM 615 N N . ALA A 1 83 ? -1.091 -5.540 -5.688 1.00 91.81 83 ALA A N 1
ATOM 616 C CA . ALA A 1 83 ? -2.470 -5.992 -5.756 1.00 91.81 83 ALA A CA 1
ATOM 617 C C . ALA A 1 83 ? -2.540 -7.461 -5.346 1.00 91.81 83 ALA A C 1
ATOM 619 O O . ALA A 1 83 ? -1.705 -8.265 -5.754 1.00 91.81 83 ALA A O 1
ATOM 620 N N . SER A 1 84 ? -3.537 -7.793 -4.536 1.00 91.12 84 SER A N 1
ATOM 621 C CA . SER A 1 84 ? -3.848 -9.159 -4.146 1.00 91.12 84 SER A CA 1
ATOM 622 C C . SER A 1 84 ? -5.291 -9.450 -4.515 1.00 91.12 84 SER A C 1
ATOM 624 O O . SER A 1 84 ? -6.196 -8.705 -4.135 1.00 91.12 84 SER A O 1
ATOM 626 N N . CYS A 1 85 ? -5.491 -10.517 -5.276 1.00 93.50 85 CYS A N 1
ATOM 627 C CA . CYS A 1 85 ? -6.806 -11.017 -5.634 1.00 93.50 85 CYS A CA 1
ATOM 628 C C . CYS A 1 85 ? -7.083 -12.297 -4.862 1.00 93.50 85 CYS A C 1
ATOM 630 O O . CYS A 1 85 ? -6.208 -13.150 -4.693 1.00 93.50 85 CYS A O 1
ATOM 632 N N . ARG A 1 86 ? -8.319 -12.430 -4.396 1.00 90.94 86 ARG A N 1
ATOM 633 C CA . ARG A 1 86 ? -8.809 -13.658 -3.795 1.00 90.94 86 ARG A CA 1
ATOM 634 C C . ARG A 1 86 ? -8.898 -14.688 -4.917 1.00 90.94 86 ARG A C 1
ATOM 636 O O . ARG A 1 86 ? -9.598 -14.479 -5.900 1.00 90.94 86 ARG A O 1
ATOM 643 N N . VAL A 1 87 ? -8.157 -15.782 -4.791 1.00 83.81 87 VAL A N 1
ATOM 644 C CA . VAL A 1 87 ? -8.241 -16.880 -5.754 1.00 83.81 87 VAL A CA 1
ATOM 645 C C . VAL A 1 87 ? -9.580 -17.567 -5.512 1.00 83.81 87 VAL A C 1
ATOM 647 O O . VAL A 1 87 ? -9.760 -18.239 -4.497 1.00 83.81 87 VAL A O 1
ATOM 650 N N . GLY A 1 88 ? -10.552 -17.321 -6.391 1.00 74.88 88 GLY A N 1
ATOM 651 C CA . GLY A 1 88 ? -11.798 -18.074 -6.395 1.00 74.88 88 GLY A CA 1
ATOM 652 C C . GLY A 1 88 ? -11.465 -19.545 -6.603 1.00 74.88 88 GLY A C 1
ATOM 653 O O . GLY A 1 88 ? -10.804 -19.896 -7.577 1.00 74.88 88 GLY A O 1
ATOM 654 N N . ASN A 1 89 ? -11.865 -20.400 -5.666 1.00 58.12 89 ASN A N 1
ATOM 655 C CA . ASN A 1 89 ? -11.790 -21.837 -5.865 1.00 58.12 89 ASN A CA 1
ATOM 656 C C . ASN A 1 89 ? -12.832 -22.203 -6.930 1.00 58.12 89 ASN A C 1
ATOM 658 O O . ASN A 1 89 ? -14.017 -22.290 -6.611 1.00 58.12 89 ASN A O 1
ATOM 662 N N . SER A 1 90 ? -12.392 -22.331 -8.181 1.00 48.91 90 SER A N 1
ATOM 663 C CA . SER A 1 90 ? -13.150 -22.965 -9.266 1.00 48.91 90 SER A CA 1
ATOM 664 C C . SER A 1 90 ? -13.475 -24.414 -8.933 1.00 48.91 90 SER A C 1
ATOM 666 O O . SER A 1 90 ? -12.546 -25.098 -8.443 1.00 48.91 90 SER A O 1
#